Protein AF-A0A1I2RUA4-F1 (afdb_monomer)

Secondary structure (DSSP, 8-state):
-EEEEEETTEEEEEEEEE----GGG--------SS-EEEEEEE---SSS--EE---EEE---

Radius of gyration: 12.37 Å; Cα contacts (8 Å, |Δi|>4): 105; chains: 1; bounding box: 30×28×30 Å

Mean predicted aligned error: 6.7 Å

Organism: NCBI:txid68239

Structure (mmCIF, N/CA/C/O backbone):
data_AF-A0A1I2RUA4-F1
#
_entry.id   AF-A0A1I2RUA4-F1
#
loop_
_atom_site.group_PDB
_atom_site.id
_atom_site.type_symbol
_atom_site.label_atom_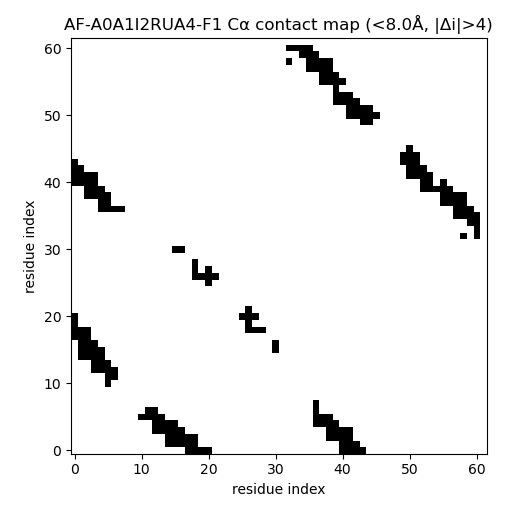id
_atom_site.label_alt_id
_atom_site.label_comp_id
_atom_site.label_asym_id
_atom_site.label_entity_id
_atom_site.label_seq_id
_atom_site.pdbx_PDB_ins_code
_atom_site.Cartn_x
_atom_site.Cartn_y
_atom_site.Cartn_z
_atom_site.occupancy
_atom_site.B_iso_or_equiv
_atom_site.auth_seq_id
_atom_site.auth_comp_id
_atom_site.auth_asym_id
_atom_site.auth_atom_id
_atom_site.pdbx_PDB_model_num
ATOM 1 N N . MET A 1 1 ? -1.503 -1.097 8.206 1.00 54.81 1 MET A N 1
ATOM 2 C CA . MET A 1 1 ? -2.040 -0.602 6.919 1.00 54.81 1 MET A CA 1
ATOM 3 C C . MET A 1 1 ? -0.904 -0.470 5.939 1.00 54.81 1 MET A C 1
ATOM 5 O O . MET A 1 1 ? 0.057 0.187 6.287 1.00 54.81 1 MET A O 1
ATOM 9 N N . ALA A 1 2 ? -0.926 -1.169 4.811 1.00 56.53 2 ALA A N 1
ATOM 10 C CA . ALA A 1 2 ? 0.315 -1.498 4.121 1.00 56.53 2 ALA A CA 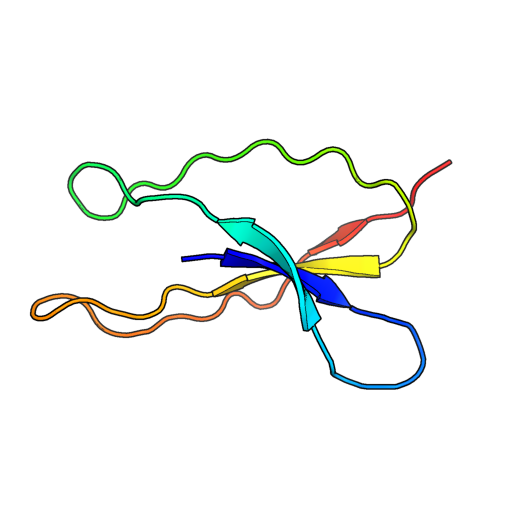1
ATOM 11 C C . ALA A 1 2 ? 0.266 -1.215 2.612 1.00 56.53 2 ALA A C 1
ATOM 13 O O . ALA A 1 2 ? -0.736 -1.471 1.950 1.00 56.53 2 ALA A O 1
ATOM 14 N N . CYS A 1 3 ? 1.364 -0.671 2.094 1.00 57.59 3 CYS A N 1
ATOM 15 C CA . CYS A 1 3 ? 1.694 -0.537 0.682 1.00 57.59 3 CYS A CA 1
ATOM 16 C C . CYS A 1 3 ? 2.496 -1.774 0.289 1.00 57.59 3 CYS A C 1
ATOM 18 O O . CYS A 1 3 ? 3.472 -2.098 0.977 1.00 57.59 3 CYS A O 1
ATOM 20 N N . TRP A 1 4 ? 2.061 -2.501 -0.741 1.00 66.31 4 TRP A N 1
ATOM 21 C CA . TRP A 1 4 ? 2.626 -3.798 -1.111 1.00 66.31 4 TR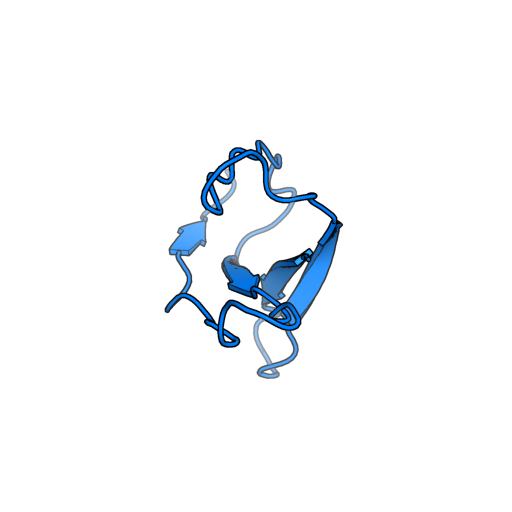P A CA 1
ATOM 22 C C . TRP A 1 4 ? 3.115 -3.861 -2.569 1.00 66.31 4 TRP A C 1
ATOM 24 O O . TRP A 1 4 ? 2.513 -3.194 -3.397 1.00 66.31 4 TRP A O 1
ATOM 34 N N . ARG A 1 5 ? 4.117 -4.707 -2.894 1.00 71.38 5 ARG A N 1
ATOM 35 C CA . ARG A 1 5 ? 4.612 -5.015 -4.265 1.00 71.38 5 ARG A CA 1
ATOM 36 C C . ARG A 1 5 ? 4.410 -6.493 -4.646 1.00 71.38 5 ARG A C 1
ATOM 38 O O . ARG A 1 5 ? 4.712 -7.359 -3.823 1.00 71.38 5 ARG A O 1
ATOM 45 N N . ALA A 1 6 ? 3.961 -6.794 -5.868 1.00 59.88 6 ALA A N 1
ATOM 46 C CA . ALA A 1 6 ? 3.863 -8.160 -6.414 1.00 59.88 6 ALA A CA 1
ATOM 47 C C . ALA A 1 6 ? 5.193 -8.667 -7.022 1.00 59.88 6 ALA A C 1
ATOM 49 O O . ALA A 1 6 ? 5.937 -7.893 -7.617 1.00 59.88 6 ALA A O 1
ATOM 50 N N . ALA A 1 7 ? 5.488 -9.969 -6.897 1.00 53.09 7 ALA A N 1
ATOM 51 C CA . ALA A 1 7 ? 6.609 -10.635 -7.575 1.00 53.09 7 ALA A CA 1
ATOM 52 C C . ALA A 1 7 ? 6.087 -11.557 -8.693 1.00 53.09 7 ALA A C 1
ATOM 54 O O . ALA A 1 7 ? 5.146 -12.315 -8.464 1.00 53.09 7 ALA A O 1
ATOM 55 N N . ALA A 1 8 ? 6.719 -11.522 -9.872 1.00 50.97 8 ALA A N 1
ATOM 56 C CA . ALA A 1 8 ? 6.229 -12.035 -11.163 1.00 50.97 8 ALA A CA 1
ATOM 57 C C . ALA A 1 8 ? 5.974 -13.561 -11.303 1.00 50.97 8 ALA A C 1
ATOM 59 O O . ALA A 1 8 ? 5.911 -14.069 -12.413 1.00 50.97 8 ALA A O 1
ATOM 60 N N . ALA A 1 9 ? 5.797 -14.321 -10.222 1.00 46.22 9 ALA A N 1
ATOM 61 C CA . ALA A 1 9 ? 5.486 -15.757 -10.306 1.00 46.22 9 ALA A CA 1
ATOM 62 C C . ALA A 1 9 ? 4.495 -16.258 -9.245 1.00 46.22 9 ALA A C 1
ATOM 64 O O . ALA A 1 9 ? 4.231 -17.452 -9.144 1.00 46.22 9 ALA A O 1
ATOM 65 N N . LYS A 1 10 ? 3.970 -15.377 -8.394 1.00 47.03 10 LYS A N 1
ATOM 66 C CA . LYS A 1 10 ? 3.065 -15.758 -7.309 1.00 47.03 10 LYS A CA 1
ATOM 67 C C . LYS A 1 10 ? 2.322 -14.513 -6.861 1.00 47.03 10 LYS A C 1
ATOM 69 O O . LYS A 1 10 ? 2.953 -13.482 -6.657 1.00 47.03 10 LYS A O 1
ATOM 74 N N . CYS A 1 11 ? 1.010 -14.608 -6.662 1.00 52.28 11 CYS A N 1
ATOM 75 C CA . CYS A 1 11 ? 0.133 -13.539 -6.159 1.00 52.28 11 CYS A CA 1
ATOM 76 C C . CYS A 1 11 ? 0.464 -13.096 -4.708 1.00 52.28 11 CYS A C 1
ATOM 78 O O . CYS A 1 11 ? -0.419 -12.738 -3.932 1.00 52.28 11 CYS A O 1
ATOM 80 N N . ALA A 1 12 ? 1.733 -13.161 -4.301 1.00 65.19 12 ALA A N 1
ATOM 81 C CA . ALA A 1 12 ? 2.238 -12.770 -3.005 1.00 65.19 12 ALA A CA 1
ATOM 82 C C . ALA A 1 12 ? 2.707 -11.315 -3.079 1.00 65.19 12 ALA A C 1
ATOM 84 O O . ALA A 1 12 ? 3.784 -10.991 -3.583 1.00 65.19 12 ALA A O 1
ATOM 85 N N . TYR A 1 13 ? 1.865 -10.438 -2.560 1.00 72.06 13 TYR A N 1
ATOM 86 C CA . TYR A 1 13 ? 2.190 -9.046 -2.321 1.00 72.06 13 TYR A CA 1
ATOM 87 C C . TYR A 1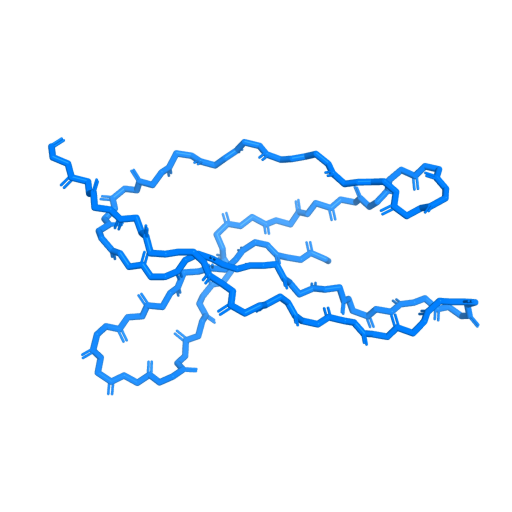 13 ? 3.082 -8.937 -1.076 1.00 72.06 13 TYR A C 1
ATOM 89 O O . TYR A 1 13 ? 2.733 -9.455 -0.016 1.00 72.06 13 TYR A O 1
ATOM 97 N N . LYS A 1 14 ? 4.235 -8.272 -1.184 1.00 75.81 14 LYS A N 1
ATOM 98 C CA . LYS A 1 14 ? 5.133 -7.998 -0.050 1.00 75.81 14 LYS A CA 1
ATOM 99 C C . LYS A 1 14 ? 4.913 -6.601 0.488 1.00 75.81 14 LYS A C 1
ATOM 101 O O . LYS A 1 14 ? 4.890 -5.663 -0.300 1.00 75.81 14 LYS A O 1
ATOM 106 N N . THR A 1 15 ? 4.860 -6.449 1.809 1.00 81.00 15 THR A N 1
ATOM 107 C CA . THR A 1 15 ? 4.841 -5.131 2.449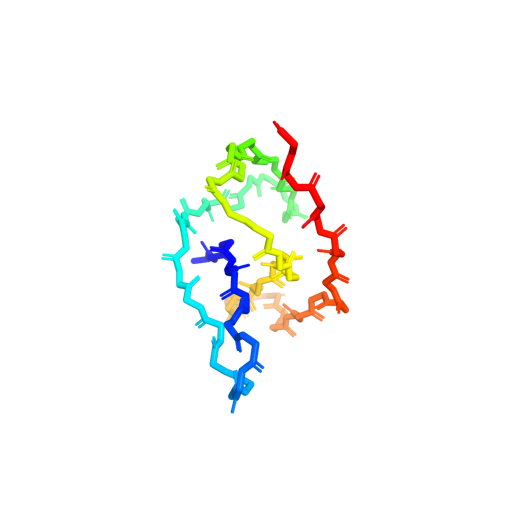 1.00 81.00 15 THR A CA 1
ATOM 108 C C . THR A 1 15 ? 6.112 -4.353 2.143 1.00 81.00 15 THR A C 1
ATOM 110 O O . THR A 1 15 ? 7.193 -4.750 2.564 1.00 81.00 15 THR A O 1
ATOM 113 N N . VAL A 1 16 ? 5.967 -3.243 1.419 1.00 82.62 16 VAL A N 1
ATOM 114 C CA . VAL A 1 16 ? 7.037 -2.270 1.166 1.00 82.62 16 VAL A CA 1
ATOM 115 C C . VAL A 1 16 ? 6.970 -1.087 2.130 1.00 82.62 16 VAL A C 1
ATOM 117 O O . VAL A 1 16 ? 7.994 -0.473 2.404 1.00 82.62 16 VAL A O 1
ATOM 120 N N . LYS A 1 17 ? 5.790 -0.773 2.683 1.00 82.62 17 LYS A N 1
ATOM 121 C CA . LYS A 1 17 ? 5.625 0.267 3.710 1.00 82.62 17 LYS A CA 1
ATOM 122 C C . LYS A 1 17 ? 4.345 0.071 4.508 1.00 82.62 17 LYS A C 1
ATOM 124 O O . LYS A 1 17 ? 3.361 -0.412 3.958 1.00 82.62 17 LYS A O 1
ATOM 129 N N . THR A 1 18 ? 4.328 0.518 5.759 1.00 83.00 18 THR A N 1
ATOM 130 C CA . THR A 1 18 ? 3.102 0.65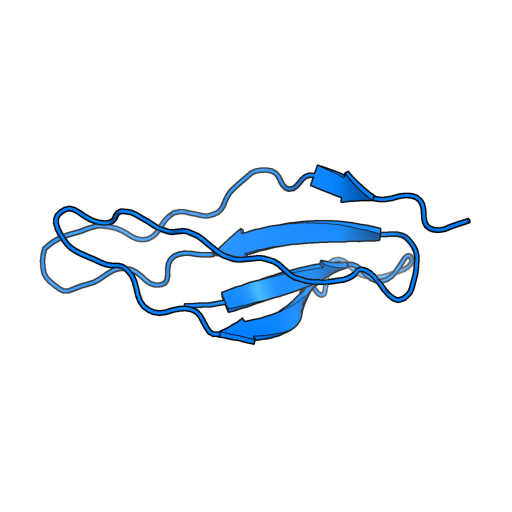7 6.555 1.00 83.00 18 THR A CA 1
ATOM 131 C C . THR A 1 18 ? 2.764 2.142 6.719 1.00 83.00 18 THR A C 1
ATOM 133 O O . THR A 1 18 ? 3.648 2.944 6.999 1.00 83.00 18 THR A O 1
ATOM 136 N N . VAL A 1 19 ? 1.503 2.518 6.511 1.00 81.50 19 VAL A N 1
ATOM 137 C CA . VAL A 1 19 ? 1.000 3.901 6.519 1.00 81.50 19 VAL A CA 1
ATOM 138 C C . VAL A 1 19 ? -0.224 3.961 7.421 1.00 81.50 19 VAL A C 1
ATOM 140 O O . VAL A 1 19 ? -1.136 3.164 7.231 1.00 81.50 19 VAL A O 1
ATOM 143 N N . ALA A 1 20 ? -0.266 4.878 8.383 1.00 80.75 20 ALA A N 1
ATOM 144 C CA . ALA A 1 20 ? -1.478 5.135 9.159 1.00 80.75 20 ALA A CA 1
ATOM 145 C C . ALA A 1 20 ? -2.448 6.009 8.347 1.00 80.75 20 ALA A C 1
ATOM 147 O O . ALA A 1 20 ? -2.009 6.937 7.668 1.00 80.75 20 ALA A O 1
ATOM 148 N N . SER A 1 21 ? -3.751 5.724 8.401 1.00 74.12 21 SER A N 1
ATOM 149 C CA . SER A 1 21 ? -4.756 6.664 7.888 1.00 74.12 21 SER A CA 1
ATOM 150 C C . SER A 1 21 ? -4.820 7.897 8.770 1.00 74.12 21 SER A C 1
ATOM 152 O O . SER A 1 21 ? -4.760 7.787 9.995 1.00 74.12 21 SER A O 1
ATOM 154 N N . GLY A 1 22 ? -5.014 9.049 8.141 1.00 74.88 22 GLY A N 1
ATOM 155 C CA . GLY A 1 22 ? -5.423 10.269 8.816 1.00 74.88 22 GLY A CA 1
ATOM 156 C C . GLY A 1 22 ? -6.934 10.323 9.052 1.00 74.88 22 GLY A C 1
ATOM 157 O O . GLY A 1 22 ? -7.655 9.324 8.956 1.00 74.88 22 GLY A O 1
ATOM 158 N N . THR A 1 23 ? -7.414 11.529 9.344 1.00 78.38 23 THR A N 1
ATOM 159 C CA . THR A 1 23 ? -8.832 11.843 9.551 1.00 78.38 23 THR A CA 1
ATOM 160 C C . THR A 1 23 ? -9.689 11.369 8.375 1.00 78.38 23 THR A C 1
ATOM 162 O O . THR A 1 23 ? -9.291 11.492 7.217 1.00 78.38 23 THR A O 1
ATOM 165 N N . ALA A 1 24 ? -10.864 10.808 8.679 1.00 74.69 24 ALA A N 1
ATOM 166 C CA . ALA A 1 24 ? -11.822 10.287 7.697 1.00 74.69 24 ALA A CA 1
ATOM 167 C C . ALA A 1 24 ? -11.270 9.205 6.738 1.00 74.69 24 ALA A C 1
ATOM 169 O O . ALA A 1 24 ? -11.844 8.966 5.681 1.00 74.69 24 ALA A O 1
ATOM 170 N N . GLY A 1 25 ? -10.165 8.533 7.089 1.00 71.06 25 GLY A N 1
ATOM 171 C CA . GLY A 1 25 ? -9.576 7.485 6.249 1.00 71.06 25 GLY A CA 1
ATOM 172 C C . GLY A 1 25 ? -8.674 8.006 5.126 1.00 71.06 25 GLY A C 1
ATOM 173 O O . GLY A 1 25 ? -8.264 7.221 4.272 1.00 71.06 25 GLY A O 1
ATOM 174 N N . ALA A 1 26 ? -8.329 9.299 5.127 1.00 77.69 26 ALA A N 1
ATOM 175 C CA . ALA A 1 26 ? -7.406 9.871 4.152 1.00 77.69 26 ALA A CA 1
ATOM 176 C C . ALA A 1 26 ? -6.016 9.221 4.253 1.00 77.69 26 ALA A C 1
ATOM 178 O O . ALA A 1 26 ? -5.480 9.008 5.346 1.00 77.69 26 ALA A O 1
ATOM 179 N N . LEU A 1 27 ? -5.425 8.905 3.102 1.00 76.69 27 LEU A N 1
ATOM 180 C CA . LEU A 1 27 ? -4.170 8.171 3.002 1.00 76.69 27 LEU A CA 1
ATOM 181 C C . LEU A 1 27 ? -3.264 8.805 1.961 1.00 76.69 27 LEU A C 1
ATOM 183 O O . LEU A 1 27 ? -3.591 8.834 0.779 1.00 76.69 27 LEU A O 1
ATOM 187 N N . THR A 1 28 ? -2.083 9.221 2.405 1.00 81.56 28 THR A N 1
ATOM 188 C CA . THR A 1 28 ? -1.031 9.725 1.526 1.00 81.56 28 THR A CA 1
ATOM 189 C C . THR A 1 28 ? 0.238 8.947 1.803 1.00 81.56 28 THR A C 1
ATOM 191 O O . THR A 1 28 ? 0.684 8.825 2.944 1.00 81.56 28 THR A O 1
ATOM 194 N N . THR A 1 29 ? 0.843 8.402 0.755 1.00 80.81 29 THR A N 1
ATOM 195 C CA . THR A 1 29 ? 2.146 7.764 0.875 1.00 80.81 29 THR A CA 1
ATOM 196 C C . THR A 1 29 ? 2.946 7.912 -0.397 1.00 80.81 29 THR A C 1
ATOM 198 O O . THR A 1 29 ? 2.453 7.665 -1.489 1.00 80.81 29 THR A O 1
ATOM 201 N N . THR A 1 30 ? 4.224 8.212 -0.220 1.00 82.94 30 THR A N 1
ATOM 202 C CA . THR A 1 30 ? 5.228 8.117 -1.273 1.00 82.94 30 THR A CA 1
ATOM 203 C C . THR A 1 30 ? 6.098 6.901 -0.983 1.00 82.94 30 THR A C 1
ATOM 205 O O . THR A 1 30 ? 6.588 6.728 0.141 1.00 82.94 30 THR A O 1
ATOM 208 N N . VAL A 1 31 ? 6.251 6.033 -1.981 1.00 81.62 31 VAL A N 1
ATOM 209 C CA . VAL A 1 31 ? 7.178 4.898 -1.971 1.00 81.62 31 VAL A CA 1
ATOM 210 C C . VAL A 1 31 ? 7.944 4.938 -3.284 1.00 81.62 31 VAL A C 1
ATOM 212 O O . VAL A 1 31 ? 7.334 4.975 -4.348 1.00 81.62 31 VAL A O 1
ATOM 215 N N . LYS A 1 32 ? 9.277 4.936 -3.215 1.00 83.19 32 LYS A N 1
ATOM 216 C CA . LYS A 1 32 ? 10.115 4.771 -4.404 1.00 83.19 32 LYS A CA 1
ATOM 217 C C . LYS A 1 32 ? 10.114 3.292 -4.781 1.00 83.19 32 LYS A C 1
ATOM 219 O O . LYS A 1 32 ? 10.510 2.454 -3.971 1.00 83.19 32 LYS A O 1
ATOM 224 N N . ALA A 1 33 ? 9.660 2.974 -5.987 1.00 81.19 33 ALA A N 1
ATOM 225 C CA . ALA A 1 33 ? 9.783 1.627 -6.518 1.00 81.19 33 ALA A CA 1
ATOM 226 C C . ALA A 1 33 ? 11.262 1.326 -6.814 1.00 81.19 33 ALA A C 1
ATOM 228 O O . ALA A 1 33 ? 11.946 2.135 -7.436 1.00 81.19 33 ALA A O 1
ATOM 229 N N . SER A 1 34 ? 11.766 0.198 -6.310 1.00 80.19 34 SER A N 1
ATOM 230 C CA . SER A 1 34 ? 13.140 -0.272 -6.550 1.00 80.19 34 SER A CA 1
ATOM 231 C C . SER A 1 34 ? 13.225 -1.359 -7.620 1.00 80.19 34 SER A C 1
ATOM 233 O O . SER A 1 34 ? 14.320 -1.761 -7.995 1.00 80.19 34 SER A O 1
ATOM 235 N N . ALA A 1 35 ? 12.078 -1.871 -8.056 1.00 80.31 35 ALA A N 1
ATOM 236 C CA . ALA A 1 35 ? 11.939 -2.890 -9.079 1.00 80.31 35 ALA A CA 1
ATOM 237 C C . ALA A 1 35 ? 10.527 -2.813 -9.660 1.0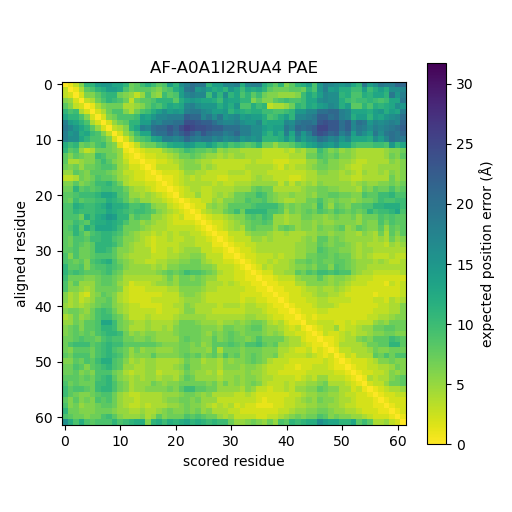0 80.31 35 ALA A C 1
ATOM 239 O O . ALA A 1 35 ? 9.610 -2.324 -8.989 1.00 80.31 35 ALA A O 1
ATOM 240 N N . ASP A 1 36 ? 10.357 -3.381 -10.845 1.00 81.00 36 ASP A N 1
ATOM 241 C CA . ASP A 1 36 ? 9.062 -3.481 -11.504 1.00 81.00 36 ASP A CA 1
ATOM 242 C C . ASP A 1 36 ? 8.062 -4.296 -10.683 1.00 81.00 36 ASP A C 1
ATOM 244 O O . ASP A 1 36 ? 8.413 -5.211 -9.915 1.00 81.00 36 ASP A O 1
ATOM 248 N N . GLY A 1 37 ? 6.787 -3.969 -10.866 1.00 81.12 37 GLY A N 1
ATOM 249 C CA . GLY A 1 37 ? 5.681 -4.777 -10.377 1.00 81.12 37 GLY A CA 1
ATOM 250 C C . GLY A 1 37 ? 4.437 -3.971 -10.038 1.00 81.12 37 GLY A C 1
ATOM 251 O O . GLY A 1 37 ? 4.398 -2.748 -10.133 1.00 81.12 37 GLY A O 1
ATOM 252 N N . SER A 1 38 ? 3.397 -4.683 -9.607 1.00 82.44 38 SER A N 1
ATOM 253 C CA . SER A 1 38 ? 2.147 -4.063 -9.171 1.00 82.44 38 SER A CA 1
ATOM 254 C C . SER A 1 38 ? 2.234 -3.613 -7.719 1.00 82.44 38 SER A C 1
ATOM 256 O O . SER A 1 38 ? 2.494 -4.424 -6.821 1.00 82.44 38 SER A O 1
ATOM 258 N N . TYR A 1 39 ? 1.957 -2.337 -7.494 1.00 83.25 39 TYR A N 1
ATOM 259 C CA . TYR A 1 39 ? 1.878 -1.704 -6.193 1.00 83.25 39 TYR A CA 1
ATOM 260 C C . TYR A 1 39 ? 0.424 -1.489 -5.808 1.00 83.25 39 TYR A C 1
ATOM 262 O O . TYR A 1 39 ? -0.353 -0.947 -6.579 1.00 83.25 39 TYR A O 1
ATOM 270 N N . ARG A 1 40 ? 0.022 -1.915 -4.611 1.00 84.06 40 ARG A N 1
ATOM 271 C CA . ARG A 1 40 ? -1.355 -1.696 -4.145 1.00 84.06 40 ARG A CA 1
ATOM 272 C C . ARG A 1 40 ? -1.423 -1.348 -2.678 1.00 84.06 40 ARG A C 1
ATOM 274 O O . ARG A 1 40 ? -0.501 -1.641 -1.909 1.00 84.06 40 ARG A O 1
ATOM 281 N N . TYR A 1 41 ? -2.561 -0.792 -2.292 1.00 82.88 41 TYR A N 1
ATOM 282 C CA . TYR A 1 41 ? -2.881 -0.531 -0.905 1.00 82.88 41 TYR A CA 1
ATOM 283 C C . TYR A 1 41 ? -3.913 -1.532 -0.386 1.00 82.88 41 TYR A C 1
ATOM 285 O O . TYR A 1 41 ? -4.922 -1.814 -1.037 1.00 82.88 41 TYR A O 1
ATOM 293 N N . LYS A 1 42 ? -3.662 -2.052 0.818 1.00 82.56 42 LYS A N 1
ATOM 294 C CA . LYS A 1 42 ? -4.645 -2.821 1.582 1.00 82.56 42 LYS A CA 1
ATOM 295 C C . LYS A 1 42 ? -4.947 -2.098 2.888 1.00 82.56 42 LYS A C 1
ATOM 297 O O . LYS A 1 42 ? -4.106 -2.042 3.797 1.00 82.56 42 LYS A O 1
ATOM 302 N N . PHE A 1 43 ? -6.174 -1.604 2.993 1.00 80.62 43 PHE A N 1
ATOM 303 C CA . PHE A 1 43 ? -6.734 -1.165 4.256 1.00 80.62 43 PHE A CA 1
ATOM 304 C C . PHE A 1 43 ? -7.137 -2.392 5.067 1.00 80.62 43 PHE A C 1
ATOM 306 O O . PHE A 1 43 ? -7.844 -3.253 4.557 1.00 80.62 43 PHE A O 1
ATOM 313 N N . ALA A 1 44 ? -6.680 -2.485 6.314 1.00 79.00 44 ALA A N 1
ATOM 314 C CA . ALA A 1 44 ? -6.990 -3.619 7.186 1.00 79.00 44 ALA A CA 1
ATOM 315 C C . ALA A 1 44 ? -8.373 -3.519 7.855 1.00 79.00 44 ALA A C 1
ATOM 317 O O . ALA A 1 44 ? -8.772 -4.471 8.517 1.00 79.00 44 ALA A O 1
ATOM 318 N N . GLY A 1 45 ? -9.073 -2.392 7.684 1.00 78.50 45 GLY A N 1
ATOM 319 C CA . GLY A 1 45 ? -10.284 -2.079 8.432 1.00 78.50 45 GLY A CA 1
ATOM 320 C C . GLY A 1 45 ? -9.981 -1.510 9.821 1.00 78.50 45 GLY A C 1
ATOM 321 O O . GLY A 1 45 ? -8.882 -1.656 10.359 1.00 78.50 45 GLY A O 1
ATOM 322 N N . THR A 1 46 ? -10.973 -0.839 10.387 1.00 76.75 46 THR A N 1
ATOM 323 C CA . THR A 1 46 ? -11.049 -0.418 11.793 1.00 76.75 46 THR A CA 1
ATOM 324 C C . THR A 1 46 ? -12.379 -0.907 12.373 1.00 76.75 46 THR A C 1
ATOM 326 O O . THR A 1 46 ? -13.155 -1.573 11.691 1.00 76.75 46 THR A O 1
ATOM 329 N N . THR A 1 47 ? -12.681 -0.570 13.627 1.00 80.50 47 THR A N 1
ATOM 330 C CA . THR A 1 47 ? -13.973 -0.901 14.254 1.00 80.50 47 THR A CA 1
ATOM 331 C C . THR A 1 47 ? -15.171 -0.203 13.599 1.00 80.50 47 THR A C 1
ATOM 333 O O . THR A 1 47 ? -16.295 -0.666 13.762 1.00 80.50 47 THR A O 1
ATOM 336 N N . THR A 1 48 ? -14.952 0.887 12.856 1.00 81.81 48 THR A N 1
ATOM 337 C CA . THR A 1 48 ? -16.009 1.697 12.223 1.00 81.81 48 THR A CA 1
ATOM 338 C C . THR A 1 48 ? -15.905 1.775 10.698 1.00 81.81 48 THR A C 1
ATOM 340 O O . THR A 1 48 ? -16.801 2.316 10.054 1.00 81.81 48 THR A O 1
ATOM 343 N N . THR A 1 49 ? -14.838 1.253 10.085 1.00 78.94 49 THR A N 1
ATOM 344 C CA . THR A 1 49 ? -14.632 1.291 8.627 1.00 78.94 49 THR A CA 1
ATOM 345 C C . THR A 1 49 ? -14.172 -0.072 8.115 1.00 78.94 49 THR A C 1
ATOM 347 O O . THR A 1 49 ? -13.198 -0.6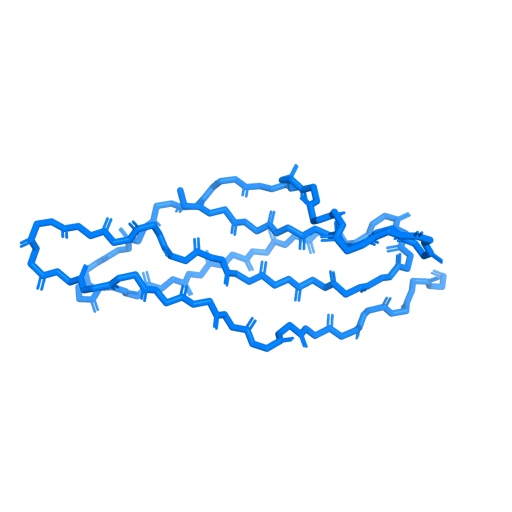32 8.612 1.00 78.94 49 THR A O 1
ATOM 350 N N . GLY A 1 50 ? -14.859 -0.605 7.102 1.00 81.19 50 GLY A N 1
ATOM 351 C CA . GLY A 1 50 ? -14.564 -1.923 6.534 1.00 81.19 50 GLY A CA 1
ATOM 352 C C . GLY A 1 50 ? -13.219 -2.008 5.802 1.00 81.19 50 GLY A C 1
ATOM 353 O O . GLY A 1 50 ? -12.654 -1.010 5.364 1.00 81.19 50 GLY A O 1
ATOM 354 N N . THR A 1 51 ? -12.709 -3.228 5.648 1.00 84.00 51 THR A N 1
ATOM 355 C CA . THR A 1 51 ? -11.479 -3.552 4.905 1.00 84.00 51 THR A CA 1
ATOM 356 C C . THR A 1 51 ? -11.660 -3.308 3.405 1.00 84.00 51 THR A C 1
ATOM 358 O O . THR A 1 51 ? -12.631 -3.775 2.816 1.00 84.00 51 THR A O 1
ATOM 361 N N . VAL A 1 52 ? -10.690 -2.656 2.757 1.00 84.12 52 VAL A N 1
ATOM 362 C CA . VAL A 1 52 ? -10.690 -2.410 1.302 1.00 84.12 52 VAL A CA 1
ATOM 363 C C . VAL A 1 52 ? -9.314 -2.720 0.720 1.00 84.12 52 VAL A C 1
ATOM 365 O O . VAL A 1 52 ? -8.285 -2.369 1.298 1.00 84.12 52 VAL A O 1
ATOM 368 N N . THR A 1 53 ? -9.286 -3.382 -0.436 1.00 83.75 53 THR A N 1
ATOM 369 C CA . THR A 1 53 ? -8.059 -3.631 -1.209 1.00 83.75 53 THR A CA 1
ATOM 370 C C . THR A 1 53 ? -8.197 -2.970 -2.572 1.00 83.75 53 THR A C 1
ATOM 372 O O . THR A 1 53 ? -9.182 -3.216 -3.261 1.00 83.75 53 THR A O 1
ATOM 375 N N . THR A 1 54 ? -7.228 -2.142 -2.960 1.00 80.50 54 THR A N 1
ATOM 376 C CA . THR A 1 54 ? -7.231 -1.513 -4.287 1.00 80.50 54 THR A CA 1
ATOM 377 C C . THR A 1 54 ? -6.785 -2.503 -5.363 1.00 80.50 54 THR A C 1
ATOM 379 O O . THR A 1 54 ? -6.044 -3.453 -5.085 1.00 80.50 54 THR A O 1
ATOM 382 N N . THR A 1 55 ? -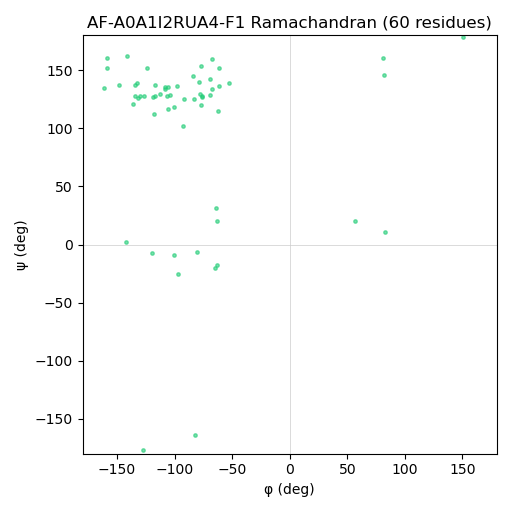7.228 -2.286 -6.602 1.00 75.69 55 THR A N 1
ATOM 383 C CA . THR A 1 55 ? -6.888 -3.120 -7.769 1.00 75.69 55 THR A CA 1
ATOM 384 C C . THR A 1 55 ? -5.391 -3.116 -8.105 1.00 75.69 55 THR A C 1
ATOM 386 O O . THR A 1 55 ? -4.904 -4.082 -8.684 1.00 75.69 55 THR A O 1
ATOM 389 N N . GLY A 1 56 ? -4.632 -2.142 -7.601 1.00 81.00 56 GLY A N 1
ATOM 390 C CA . GLY A 1 56 ? -3.180 -2.070 -7.726 1.00 81.00 56 GLY A CA 1
ATOM 391 C C . GLY A 1 56 ? -2.722 -1.501 -9.063 1.00 81.00 56 GLY A C 1
ATOM 392 O O . GLY A 1 56 ? -3.331 -1.744 -10.096 1.00 81.00 56 GLY A O 1
ATOM 393 N N . ASP A 1 57 ? -1.615 -0.773 -9.020 1.00 82.88 57 ASP A N 1
ATOM 394 C CA . ASP A 1 57 ? -1.052 -0.016 -10.129 1.00 82.88 57 ASP A CA 1
ATOM 395 C C . ASP A 1 57 ? 0.273 -0.646 -10.552 1.00 82.88 57 ASP A C 1
ATOM 397 O O . ASP A 1 57 ? 1.132 -0.928 -9.713 1.00 82.88 57 ASP A O 1
ATOM 401 N N . TYR A 1 58 ? 0.455 -0.907 -11.845 1.00 83.19 58 TYR A N 1
ATOM 402 C CA . TYR A 1 58 ? 1.726 -1.420 -12.351 1.00 83.19 58 TYR A CA 1
ATOM 403 C C . TYR A 1 58 ? 2.751 -0.289 -12.459 1.00 83.19 58 TYR A C 1
ATOM 405 O O . TYR A 1 58 ? 2.469 0.752 -13.049 1.00 83.19 58 TYR A O 1
ATOM 413 N N . VAL A 1 59 ? 3.942 -0.507 -11.904 1.00 84.81 59 VAL A N 1
ATOM 414 C CA . VAL A 1 59 ? 5.067 0.425 -11.980 1.00 84.81 59 VAL A CA 1
ATOM 415 C C . VAL A 1 59 ? 6.210 -0.244 -12.731 1.00 84.81 59 VAL A C 1
ATOM 417 O O . VAL A 1 59 ? 6.622 -1.349 -12.377 1.00 84.81 59 VAL A O 1
ATOM 420 N N . ASP A 1 60 ? 6.705 0.465 -13.742 1.00 84.12 60 ASP A N 1
ATOM 421 C CA . ASP A 1 60 ? 7.883 0.138 -14.544 1.00 84.12 60 ASP A CA 1
ATOM 422 C C . ASP A 1 60 ? 9.032 1.071 -14.126 1.00 84.12 60 ASP A C 1
ATOM 424 O O . ASP A 1 60 ? 8.921 2.296 -14.231 1.00 84.12 60 ASP A O 1
ATOM 428 N N . VAL A 1 61 ? 10.099 0.500 -13.579 1.00 83.00 61 VAL A N 1
ATOM 429 C CA . VAL A 1 61 ? 11.294 1.165 -13.061 1.00 83.00 61 VAL A CA 1
ATOM 430 C C . VAL A 1 61 ? 12.394 1.061 -14.115 1.00 83.00 61 VAL A C 1
ATOM 432 O O . VAL A 1 61 ? 12.838 -0.029 -14.457 1.00 83.00 61 VAL A O 1
ATOM 435 N N . LYS A 1 62 ? 12.848 2.215 -14.607 1.00 83.31 62 LYS A N 1
ATOM 436 C CA . LYS A 1 62 ? 13.920 2.342 -15.603 1.00 83.31 62 LYS A CA 1
ATOM 437 C C . LYS A 1 62 ? 15.211 2.870 -14.990 1.00 83.31 62 LYS A C 1
ATOM 439 O O . LYS A 1 62 ? 15.116 3.654 -14.015 1.00 83.31 62 LYS A O 1
#

Sequence (62 aa):
MACWRAAAAKCAYKTVKTVASGTAGALTTTVKASADGSYRYKFAGTTTTGTVTTTGDYVDVK

Foldseek 3Di:
DFKWWDDDPDRDTHGPDDWDADPPRHTDDDDDDPAWGWIWDWDPDDPPGDTDTDPTDTDHDD

pLDDT: mean 75.89, std 10.34, range [46.22, 84.81]

Solvent-accessible surface area (backbone atoms only — not comparable to full-atom values): 3990 Å² total; per-residue (Å²): 75,36,36,26,39,38,48,102,86,50,100,55,64,42,79,76,44,77,54,79,63,50,79,98,67,44,75,85,84,89,77,86,74,91,57,59,37,38,38,31,48,39,48,78,46,59,100,90,42,81,64,47,70,56,92,52,47,78,43,85,68,130